Protein AF-A0A821QHH0-F1 (afdb_monomer)

Nearest PDB structures (foldseek):
  4c1b-assembly1_B  TM=8.426E-01  e=6.607E-03  Danio rerio
  4c1b-assembly2_C-2  TM=8.572E-01  e=1.713E-02  Danio rerio
  1vjg-assembly1_A  TM=8.207E-01  e=1.945E-02  Nostoc sp. PCC 7120 = FACHB-418
  6hcd-assembly2_D  TM=5.148E-01  e=4.306E+00  Archaeoglobus fulgidus

Sequence (155 aa):
NGDIYLKNLDLCLSKLKQFNKRIIWIQLPPSESKSAEHINNLLLKLNQSIIDKINQYSINLLNLSDCFKSNTNIRHNDGIHFTPYGHRLITAQVADHMAHLQQPQPPSNINSTTSPSSNNKLVVTERTNFGPSTQGYKKFHQFKDRNRYKPFYRL

pLDDT: mean 73.03, std 23.39, range [29.97, 96.12]

Radius of gyration: 20.49 Å; Cα contacts (8 Å, |Δi|>4): 90; chains: 1; bounding box: 43×41×63 Å

Secondary structure (DSSP, 8-state):
--HHHHHHHHHHHHHHHHS-S--EEEEPPPP--GGGHHHHHHHHHHHHHHHHHHHHTT-EEEEHHHHTTT--S-B-TTSSSBPHHHHHHHHHHHHHHHHHHTSPPPP--------------------------HHHHHHHHHGGGS---------

Structure (mmCIF, N/CA/C/O backbone):
data_AF-A0A821QHH0-F1
#
_entry.id   AF-A0A821QHH0-F1
#
loop_
_atom_site.group_PDB
_atom_site.id
_atom_site.type_symbol
_atom_site.label_atom_id
_atom_site.label_alt_id
_atom_site.label_comp_id
_atom_site.label_asym_id
_atom_site.label_entity_id
_atom_site.label_seq_id
_atom_site.pdbx_PDB_ins_code
_atom_site.Cartn_x
_atom_site.Cartn_y
_atom_site.Cartn_z
_atom_site.occupancy
_atom_site.B_iso_or_equiv
_atom_site.auth_seq_id
_atom_site.auth_comp_id
_atom_site.auth_asym_id
_atom_site.auth_atom_id
_atom_site.pdbx_PDB_model_num
ATOM 1 N N . ASN A 1 1 ? 17.641 10.076 3.164 1.00 60.00 1 ASN A N 1
ATOM 2 C CA . ASN A 1 1 ? 16.584 10.911 3.784 1.00 60.00 1 ASN A CA 1
ATOM 3 C C . ASN A 1 1 ? 15.232 10.200 3.840 1.00 60.00 1 ASN A C 1
ATOM 5 O O . ASN A 1 1 ? 14.257 10.699 3.294 1.00 60.00 1 ASN A O 1
ATOM 9 N N . GLY A 1 2 ? 15.156 9.048 4.518 1.00 77.25 2 GLY A N 1
ATOM 10 C CA . GLY A 1 2 ? 13.879 8.373 4.803 1.00 77.25 2 GLY A CA 1
ATOM 11 C C . GLY A 1 2 ? 13.121 8.971 5.998 1.00 77.25 2 GLY A C 1
ATOM 12 O O . GLY A 1 2 ? 11.921 8.761 6.136 1.00 77.25 2 GLY A O 1
ATOM 13 N N . ASP A 1 3 ? 13.794 9.777 6.822 1.00 84.12 3 ASP A N 1
ATOM 14 C CA . ASP A 1 3 ? 13.234 10.317 8.068 1.00 84.12 3 ASP A CA 1
ATOM 15 C C . ASP A 1 3 ? 12.058 11.266 7.840 1.00 84.12 3 ASP A C 1
ATOM 17 O O . ASP A 1 3 ? 11.108 11.268 8.617 1.00 84.12 3 ASP A O 1
ATOM 21 N N . ILE A 1 4 ? 12.085 12.051 6.756 1.00 89.06 4 ILE A N 1
ATOM 22 C CA . ILE A 1 4 ? 10.966 12.937 6.394 1.00 89.06 4 ILE A CA 1
ATOM 23 C C . ILE A 1 4 ? 9.719 12.101 6.082 1.00 89.06 4 ILE A C 1
ATOM 25 O O . ILE A 1 4 ? 8.625 12.434 6.532 1.00 89.06 4 ILE A O 1
ATOM 29 N N . TYR A 1 5 ? 9.884 10.984 5.368 1.00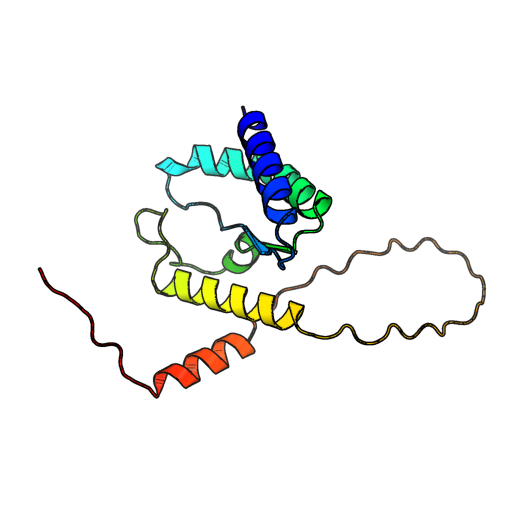 88.19 5 TYR A N 1
ATOM 30 C CA . TYR A 1 5 ? 8.782 10.074 5.064 1.00 88.19 5 TYR A CA 1
ATOM 31 C C . TYR A 1 5 ? 8.192 9.472 6.345 1.00 88.19 5 TYR A C 1
ATOM 33 O O . TYR A 1 5 ? 6.978 9.507 6.536 1.00 88.19 5 TYR A O 1
ATOM 41 N N . LEU A 1 6 ? 9.040 8.987 7.258 1.00 90.62 6 LEU A N 1
ATOM 42 C CA . LEU A 1 6 ? 8.587 8.405 8.525 1.00 90.62 6 LEU A CA 1
ATOM 43 C C . LEU A 1 6 ? 7.916 9.438 9.445 1.00 90.62 6 LEU A C 1
ATOM 45 O O . LEU A 1 6 ? 6.914 9.113 10.079 1.00 90.62 6 LEU A O 1
ATOM 49 N N . LYS A 1 7 ? 8.401 10.687 9.484 1.00 94.38 7 LYS A N 1
ATOM 50 C CA . LYS A 1 7 ? 7.746 11.788 10.216 1.00 94.38 7 LYS A CA 1
ATOM 51 C C . LYS A 1 7 ? 6.368 12.120 9.641 1.00 94.38 7 LYS A C 1
ATOM 53 O O . LYS A 1 7 ? 5.414 12.294 10.393 1.00 94.38 7 LYS A O 1
ATOM 58 N N . ASN A 1 8 ? 6.245 12.166 8.315 1.00 93.94 8 ASN A N 1
ATOM 59 C CA . ASN A 1 8 ? 4.960 12.408 7.657 1.00 93.94 8 ASN A CA 1
ATOM 60 C C . ASN A 1 8 ? 3.978 11.251 7.876 1.00 93.94 8 ASN A C 1
ATOM 62 O O . ASN A 1 8 ? 2.788 11.491 8.083 1.00 93.94 8 ASN A O 1
ATOM 66 N N . LEU A 1 9 ? 4.470 10.009 7.871 1.00 93.81 9 LEU A N 1
ATOM 67 C CA . LEU A 1 9 ? 3.673 8.840 8.224 1.00 93.81 9 LEU A CA 1
ATOM 68 C C . LEU A 1 9 ? 3.155 8.954 9.663 1.00 93.81 9 LEU A C 1
ATOM 70 O O . LEU A 1 9 ? 1.956 8.833 9.880 1.00 93.81 9 LEU A O 1
ATOM 74 N N . ASP A 1 10 ? 4.023 9.256 10.626 1.00 94.44 10 ASP A N 1
ATOM 75 C CA . ASP A 1 10 ? 3.652 9.420 12.037 1.00 94.44 10 ASP A CA 1
ATOM 76 C C . ASP A 1 10 ? 2.577 10.511 12.235 1.00 94.44 10 ASP A C 1
ATOM 78 O O . ASP A 1 10 ? 1.555 10.293 12.893 1.00 94.44 10 ASP A O 1
ATOM 82 N N . LEU A 1 11 ? 2.728 11.655 11.557 1.00 96.12 11 LEU A N 1
ATOM 83 C CA . LEU A 1 11 ? 1.722 12.720 11.549 1.00 96.12 11 LEU A CA 1
ATOM 84 C C . LEU A 1 11 ? 0.386 12.266 10.930 1.00 96.12 11 LEU A C 1
ATOM 86 O O . LEU A 1 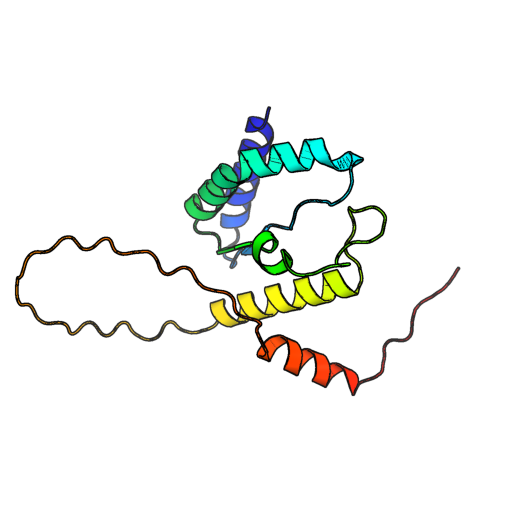11 ? -0.683 12.636 11.413 1.00 96.12 11 LEU A O 1
ATOM 90 N N . CYS A 1 12 ? 0.424 11.469 9.862 1.00 95.56 12 CYS A N 1
ATOM 91 C CA . CYS A 1 12 ? -0.779 10.915 9.242 1.00 95.56 12 CYS A CA 1
ATOM 92 C C . CYS A 1 12 ? -1.506 9.953 10.195 1.00 95.56 12 CYS A C 1
ATOM 94 O O . CYS A 1 12 ? -2.706 10.103 10.426 1.00 95.56 12 CYS A O 1
ATOM 96 N N . LEU A 1 13 ? -0.783 9.006 10.801 1.00 94.56 13 LEU A N 1
ATOM 97 C CA . LEU A 1 13 ? -1.362 7.996 11.693 1.00 94.56 13 LEU A CA 1
ATOM 98 C C . LEU A 1 13 ? -1.949 8.620 12.966 1.00 94.56 13 LEU A C 1
ATOM 100 O O . LEU A 1 13 ? -3.050 8.243 13.374 1.00 94.56 13 LEU A O 1
ATOM 104 N N . SER A 1 14 ? -1.272 9.614 13.551 1.00 94.50 14 SER A N 1
ATOM 105 C CA . SER A 1 14 ? -1.782 10.342 14.721 1.00 94.50 14 SER A CA 1
ATOM 106 C C . SER A 1 14 ? -3.089 11.083 14.424 1.00 94.50 14 SER A C 1
ATOM 108 O O . SER A 1 14 ? -4.029 10.993 15.213 1.00 94.50 14 SER A O 1
ATOM 110 N N . LYS A 1 15 ? -3.207 11.736 13.259 1.00 95.12 15 LYS A N 1
ATOM 111 C CA . LYS A 1 15 ? -4.466 12.357 12.813 1.00 95.12 15 LYS A CA 1
ATOM 112 C C . LYS A 1 15 ? -5.552 11.320 12.557 1.00 95.12 15 LYS A C 1
ATOM 114 O O . LYS A 1 15 ? -6.683 11.505 12.992 1.00 95.12 15 LYS A O 1
ATOM 119 N N . LEU A 1 16 ? -5.220 10.216 11.885 1.00 93.06 16 LEU A N 1
ATOM 120 C CA . LEU A 1 16 ? -6.188 9.160 11.592 1.00 93.06 16 LEU A CA 1
ATOM 121 C C . LEU A 1 16 ? -6.785 8.564 12.873 1.00 93.06 16 LEU A C 1
ATOM 123 O O . LEU A 1 16 ? -7.982 8.299 12.918 1.00 93.06 16 LEU A O 1
ATOM 127 N N . LYS A 1 17 ? -5.992 8.422 13.938 1.00 88.38 17 LYS A N 1
ATOM 128 C CA . LYS A 1 17 ? -6.468 7.906 15.229 1.00 88.38 17 LYS A CA 1
ATOM 129 C C . LYS A 1 17 ? -7.476 8.780 15.955 1.00 88.38 17 LYS A C 1
ATOM 131 O O . LYS A 1 17 ? -8.227 8.258 16.773 1.00 88.38 17 LYS A O 1
ATOM 136 N N . GLN A 1 18 ? -7.510 10.075 15.662 1.00 91.69 18 GLN A N 1
ATOM 137 C CA . GLN A 1 18 ? -8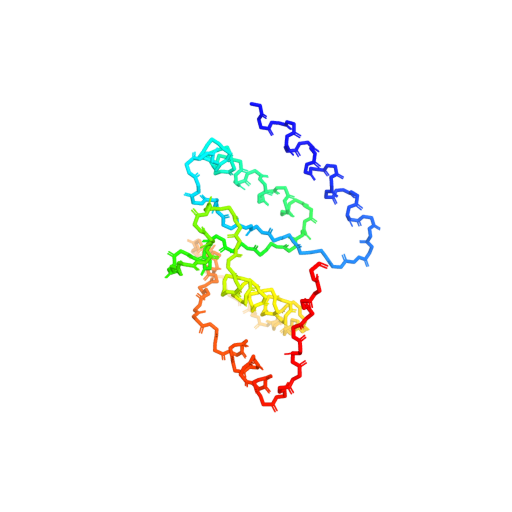.522 10.971 16.222 1.00 91.69 18 GLN A CA 1
ATOM 138 C C . GLN A 1 18 ? -9.914 10.649 15.671 1.00 91.69 18 GLN A C 1
ATOM 140 O O 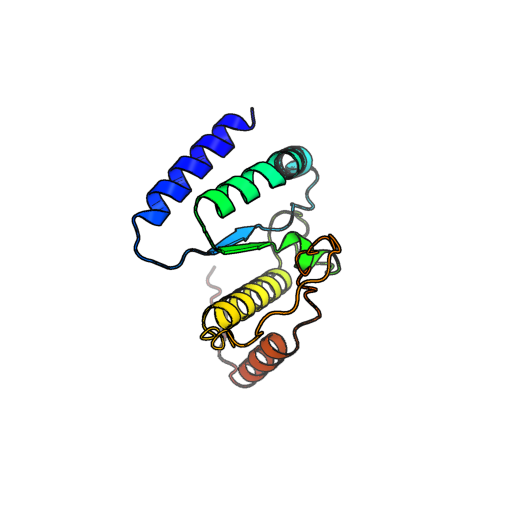. GLN A 1 18 ? -10.924 10.913 16.322 1.00 91.69 18 GLN A O 1
ATOM 145 N N . PHE A 1 19 ? -9.984 10.033 14.489 1.00 87.88 19 PHE A N 1
ATOM 146 C CA . PHE A 1 19 ? -11.231 9.499 13.977 1.00 87.88 19 PHE A CA 1
ATOM 147 C C . PHE A 1 19 ? -11.518 8.183 14.700 1.00 87.88 19 PHE A C 1
ATOM 149 O O . PHE A 1 19 ? -10.754 7.226 14.587 1.00 87.88 19 PHE A O 1
ATOM 156 N N . ASN A 1 20 ? -12.649 8.108 15.406 1.00 86.12 20 ASN A N 1
ATOM 157 C CA . ASN A 1 20 ? -13.152 6.875 16.020 1.00 86.12 20 ASN A CA 1
ATOM 158 C C . ASN A 1 20 ? -13.677 5.899 14.947 1.00 86.12 20 ASN A C 1
ATOM 160 O O . ASN A 1 20 ? -14.856 5.551 14.891 1.00 86.12 20 ASN A O 1
ATOM 164 N N . LYS A 1 21 ? -12.803 5.534 14.011 1.00 88.00 21 LYS A N 1
ATOM 165 C CA . LYS A 1 21 ? -13.066 4.639 12.894 1.00 88.00 21 LYS A CA 1
ATOM 166 C C . LYS A 1 21 ? -12.014 3.548 12.874 1.00 88.00 21 LYS A C 1
ATOM 168 O O . LYS A 1 21 ? -10.869 3.729 13.282 1.00 88.00 21 LYS A O 1
ATOM 173 N N . ARG A 1 22 ? -12.403 2.399 12.331 1.00 88.31 22 ARG A N 1
ATOM 174 C CA . ARG A 1 22 ? -11.457 1.334 12.026 1.00 88.31 22 ARG A CA 1
ATOM 175 C C . ARG A 1 22 ? -10.597 1.763 10.840 1.00 88.31 22 ARG A C 1
ATOM 177 O O . ARG A 1 22 ? -11.125 2.090 9.781 1.00 88.31 22 ARG A O 1
ATOM 184 N N . ILE A 1 23 ? -9.284 1.746 11.033 1.00 91.94 23 ILE A N 1
ATOM 185 C CA . ILE A 1 23 ? -8.299 2.095 10.008 1.00 91.94 23 ILE A CA 1
ATOM 186 C C . ILE A 1 23 ? -7.623 0.807 9.545 1.00 91.94 23 ILE A C 1
ATOM 188 O O . ILE A 1 23 ? -7.260 -0.044 10.366 1.00 91.94 23 ILE A O 1
ATOM 192 N N . ILE A 1 24 ? -7.471 0.683 8.229 1.00 92.50 24 ILE A N 1
ATOM 193 C CA . ILE A 1 24 ? -6.706 -0.374 7.573 1.00 92.50 24 ILE A CA 1
ATOM 194 C C . ILE A 1 24 ? -5.658 0.325 6.713 1.00 92.50 24 ILE A C 1
ATOM 196 O O . ILE A 1 24 ? -5.999 1.104 5.823 1.00 92.50 24 ILE A O 1
ATOM 200 N N . TRP A 1 25 ? -4.390 0.063 6.995 1.00 94.19 25 TRP A N 1
ATOM 201 C CA . TRP A 1 25 ? -3.283 0.472 6.152 1.00 94.19 25 TRP A CA 1
ATOM 202 C C . TRP A 1 25 ? -3.035 -0.598 5.098 1.00 94.19 25 TRP A C 1
ATOM 204 O O . TRP A 1 25 ? -2.754 -1.750 5.426 1.00 94.19 25 TRP A O 1
ATOM 214 N N . ILE A 1 26 ? -3.143 -0.218 3.828 1.00 93.38 26 ILE A N 1
ATOM 215 C CA . ILE A 1 26 ? -2.917 -1.123 2.704 1.00 93.38 26 ILE A CA 1
ATOM 216 C C . ILE A 1 26 ? -1.530 -0.838 2.149 1.00 93.38 26 ILE A C 1
ATOM 218 O O . ILE A 1 26 ? -1.285 0.216 1.562 1.00 93.38 26 ILE A O 1
ATOM 222 N N . GLN A 1 27 ? -0.624 -1.791 2.314 1.00 91.50 27 GLN A N 1
ATOM 223 C CA . GLN A 1 27 ? 0.687 -1.731 1.699 1.00 91.50 27 GLN A CA 1
ATOM 224 C C . GLN A 1 27 ? 0.627 -2.353 0.303 1.00 91.50 27 GLN A C 1
ATOM 226 O O . GLN A 1 27 ? 0.347 -3.542 0.152 1.00 91.50 27 GLN A O 1
ATOM 231 N N . LEU A 1 28 ? 0.897 -1.538 -0.715 1.00 89.12 28 LEU A N 1
ATOM 232 C CA . LEU A 1 28 ? 0.925 -1.965 -2.113 1.00 89.12 28 LEU A CA 1
ATOM 233 C C . LEU A 1 28 ? 2.241 -2.691 -2.450 1.00 89.12 28 LEU A C 1
ATOM 235 O O . LEU A 1 28 ? 3.276 -2.350 -1.874 1.00 89.12 28 LEU A O 1
ATOM 239 N N . PRO A 1 29 ? 2.230 -3.638 -3.411 1.00 86.75 29 PRO A N 1
ATOM 240 C CA . PRO A 1 29 ? 3.462 -4.194 -3.972 1.00 86.75 29 PRO A CA 1
ATOM 241 C C . PRO A 1 29 ? 4.340 -3.094 -4.600 1.00 86.75 29 PRO A C 1
ATOM 243 O O . PRO A 1 29 ? 3.811 -2.057 -5.022 1.00 86.75 29 PRO A O 1
ATOM 246 N N . PRO A 1 30 ? 5.660 -3.318 -4.737 1.00 86.12 30 PRO A N 1
ATOM 247 C CA . PRO A 1 30 ? 6.555 -2.386 -5.422 1.00 86.12 30 PRO A CA 1
ATOM 248 C C . PRO A 1 30 ? 6.174 -2.214 -6.898 1.00 86.12 30 PRO A C 1
ATOM 250 O O . PRO A 1 30 ? 5.492 -3.057 -7.490 1.00 86.12 30 PRO A O 1
ATOM 253 N N . SER A 1 31 ? 6.589 -1.097 -7.492 1.00 87.44 31 SER A N 1
ATOM 254 C CA . SER A 1 31 ? 6.466 -0.864 -8.934 1.00 87.44 31 SER A CA 1
ATOM 255 C C . SER A 1 31 ? 7.401 -1.803 -9.705 1.00 87.44 31 SER A C 1
ATOM 257 O O . SER A 1 31 ? 8.477 -2.139 -9.226 1.00 87.44 31 SER A O 1
ATOM 259 N N . GLU A 1 32 ? 7.019 -2.203 -10.910 1.00 87.25 32 GLU A N 1
ATOM 260 C CA . GLU A 1 32 ? 7.867 -2.971 -11.835 1.00 87.25 32 GLU A CA 1
ATOM 261 C C . GLU A 1 32 ? 8.626 -2.053 -12.811 1.00 87.25 32 GLU A C 1
ATOM 263 O O . GLU A 1 32 ? 9.415 -2.514 -13.634 1.00 87.25 32 GLU A O 1
ATOM 268 N N . SER A 1 33 ? 8.406 -0.736 -12.726 1.00 87.94 33 SER A N 1
ATOM 269 C CA . SER A 1 33 ? 9.072 0.237 -13.584 1.00 87.94 33 SER A CA 1
ATOM 270 C C . SER A 1 33 ? 10.524 0.448 -13.175 1.00 87.94 33 SER A C 1
ATOM 272 O O . SER A 1 33 ? 10.816 0.744 -12.014 1.00 87.94 33 SER A O 1
ATOM 274 N N . LYS A 1 34 ? 11.429 0.446 -14.161 1.00 87.00 34 LYS A N 1
ATOM 275 C CA . LYS A 1 34 ? 12.830 0.850 -13.964 1.00 87.00 34 LYS A CA 1
ATOM 276 C C . LYS A 1 34 ? 12.950 2.288 -13.452 1.00 87.00 34 LYS A C 1
ATOM 278 O O . LYS A 1 34 ? 13.803 2.571 -12.620 1.00 87.00 34 LYS A O 1
ATOM 283 N N . SER A 1 35 ? 12.068 3.195 -13.885 1.00 89.88 35 SER A N 1
ATOM 284 C CA . SER A 1 35 ? 12.092 4.588 -13.410 1.00 89.88 35 SER A CA 1
ATOM 285 C C . SER A 1 35 ? 11.716 4.724 -11.930 1.00 89.88 35 SER A C 1
ATOM 287 O O . SER A 1 35 ? 12.067 5.717 -11.296 1.00 89.88 35 SER A O 1
ATOM 289 N N . ALA A 1 36 ? 11.045 3.719 -11.360 1.00 87.38 36 ALA A N 1
ATOM 290 C CA . ALA A 1 36 ? 10.644 3.682 -9.958 1.00 87.38 36 ALA A CA 1
ATOM 291 C C . ALA A 1 36 ? 11.611 2.883 -9.066 1.00 87.38 36 ALA A C 1
ATOM 293 O O . ALA A 1 36 ? 11.385 2.790 -7.860 1.00 87.38 36 ALA A O 1
ATOM 294 N N . GLU A 1 37 ? 12.699 2.330 -9.614 1.00 88.62 37 GLU A N 1
ATOM 295 C CA . GLU A 1 37 ? 13.623 1.452 -8.884 1.00 88.62 37 GLU A CA 1
ATOM 296 C C . GLU A 1 37 ? 14.191 2.118 -7.623 1.00 88.62 37 GLU A C 1
ATOM 298 O O . GLU A 1 37 ? 14.219 1.515 -6.549 1.00 88.62 37 GLU A O 1
ATOM 303 N N . HIS A 1 38 ? 14.571 3.396 -7.716 1.00 88.00 38 HIS A N 1
ATOM 304 C CA . HIS A 1 38 ? 15.076 4.141 -6.564 1.00 88.00 38 HIS A CA 1
ATOM 305 C C . HIS A 1 38 ? 14.039 4.237 -5.432 1.00 88.00 38 HIS A C 1
ATOM 307 O O . HIS A 1 38 ? 14.369 4.020 -4.264 1.00 88.00 38 HIS A O 1
ATOM 313 N N . ILE A 1 39 ? 12.778 4.516 -5.777 1.00 85.69 39 ILE A N 1
ATOM 314 C CA . ILE A 1 39 ? 11.674 4.614 -4.815 1.00 85.69 39 ILE A CA 1
ATOM 315 C C . ILE A 1 39 ? 11.368 3.239 -4.221 1.00 85.69 39 ILE A C 1
ATOM 317 O O . ILE A 1 39 ? 11.222 3.129 -3.006 1.00 85.69 39 ILE A O 1
ATOM 321 N N . ASN A 1 40 ? 11.342 2.181 -5.034 1.00 88.81 40 ASN A N 1
ATOM 322 C CA . ASN A 1 40 ? 11.165 0.813 -4.549 1.00 88.81 40 ASN A CA 1
ATOM 323 C C . ASN A 1 40 ? 12.253 0.430 -3.542 1.00 88.81 40 ASN A C 1
ATOM 325 O O . ASN A 1 40 ? 11.943 -0.076 -2.468 1.00 88.81 40 ASN A O 1
ATOM 329 N N . ASN A 1 41 ? 13.518 0.724 -3.848 1.00 88.81 41 ASN A N 1
ATOM 330 C CA . ASN A 1 41 ? 14.643 0.450 -2.956 1.00 88.81 41 ASN A CA 1
ATOM 331 C C . ASN A 1 41 ? 14.548 1.244 -1.648 1.00 88.81 41 ASN A C 1
ATOM 333 O O . ASN A 1 41 ? 14.857 0.715 -0.579 1.00 88.81 41 ASN A O 1
ATOM 337 N N . LEU A 1 42 ? 14.100 2.500 -1.709 1.00 87.50 42 LEU A N 1
ATOM 338 C CA . LEU A 1 42 ? 13.833 3.293 -0.512 1.00 87.50 42 LEU A CA 1
ATOM 339 C C . LEU A 1 42 ? 12.703 2.677 0.325 1.00 87.50 42 LEU A C 1
ATOM 341 O O . LEU A 1 42 ? 12.869 2.501 1.529 1.00 87.50 42 LEU A O 1
ATOM 345 N N . LEU A 1 43 ? 11.582 2.309 -0.298 1.00 84.75 43 LEU A N 1
ATOM 346 C CA . LEU A 1 43 ? 10.442 1.700 0.389 1.00 84.75 43 LEU A CA 1
ATOM 347 C C . LEU A 1 43 ? 10.790 0.335 0.989 1.00 84.75 43 LEU A C 1
ATOM 349 O O . LEU A 1 43 ? 10.382 0.055 2.110 1.00 84.75 43 LEU A O 1
ATOM 353 N N . LEU A 1 44 ? 11.593 -0.481 0.301 1.00 86.44 44 LEU A N 1
ATOM 354 C CA . LEU A 1 44 ? 12.099 -1.750 0.827 1.00 86.44 44 LEU A CA 1
ATOM 355 C C . LEU A 1 44 ? 12.936 -1.537 2.093 1.00 86.44 44 LEU A C 1
ATOM 357 O O . LEU A 1 44 ? 12.728 -2.236 3.082 1.00 86.44 44 LEU A O 1
ATOM 361 N N . LYS A 1 45 ? 13.829 -0.537 2.096 1.00 87.69 45 LYS A N 1
ATOM 362 C CA . LYS A 1 45 ? 14.638 -0.184 3.276 1.00 87.69 45 LYS A CA 1
ATOM 363 C C . LYS A 1 45 ? 13.789 0.324 4.439 1.00 87.69 45 LYS A C 1
ATOM 365 O O . LYS A 1 45 ? 14.105 0.046 5.589 1.00 87.69 45 LYS A O 1
ATOM 370 N N . LEU A 1 46 ? 12.724 1.067 4.144 1.00 88.81 46 LEU A N 1
ATOM 371 C CA . LEU A 1 46 ? 11.835 1.643 5.156 1.00 88.81 46 LEU A CA 1
ATOM 372 C C . LEU A 1 46 ? 10.710 0.700 5.587 1.00 88.81 46 LEU A C 1
ATOM 374 O O . LEU A 1 46 ? 9.982 1.032 6.518 1.00 88.81 46 LEU A O 1
ATOM 378 N N . ASN A 1 47 ? 10.557 -0.455 4.937 1.00 89.12 47 ASN A N 1
ATOM 379 C CA . ASN A 1 47 ? 9.391 -1.312 5.104 1.00 89.12 47 ASN A CA 1
ATOM 380 C C . ASN A 1 47 ? 9.155 -1.699 6.569 1.00 89.12 47 ASN A C 1
ATOM 382 O O . ASN A 1 47 ? 8.063 -1.502 7.095 1.00 89.12 47 ASN A O 1
ATOM 386 N N . GLN A 1 48 ? 10.203 -2.169 7.249 1.00 90.12 48 GLN A N 1
ATOM 387 C CA . GLN A 1 48 ? 10.090 -2.554 8.653 1.00 90.12 48 GLN A CA 1
ATOM 388 C C . GLN A 1 48 ? 9.706 -1.357 9.531 1.00 90.12 48 GLN A C 1
ATOM 390 O O . GLN A 1 48 ? 8.765 -1.456 10.305 1.00 90.12 48 GLN A O 1
ATOM 395 N N . SER A 1 49 ? 10.331 -0.192 9.335 1.00 92.62 49 SER A N 1
ATOM 396 C CA . SER A 1 49 ? 9.994 1.019 10.095 1.00 92.62 49 SER A CA 1
ATOM 397 C C . SER A 1 49 ? 8.556 1.497 9.859 1.00 92.62 49 SER A C 1
ATOM 399 O O . SER A 1 49 ? 7.927 2.031 10.771 1.00 92.62 49 SER A O 1
ATOM 401 N N . ILE A 1 50 ? 8.015 1.309 8.651 1.00 91.62 50 ILE A N 1
ATOM 402 C CA . ILE A 1 50 ? 6.606 1.593 8.345 1.00 91.62 50 ILE A CA 1
ATOM 403 C C . ILE A 1 50 ? 5.705 0.630 9.119 1.00 91.62 50 ILE A C 1
ATOM 405 O O . ILE A 1 50 ? 4.772 1.078 9.780 1.00 91.62 50 ILE A O 1
ATOM 409 N N . ILE A 1 51 ? 5.993 -0.673 9.066 1.00 92.38 51 ILE A N 1
ATOM 410 C CA . ILE A 1 51 ? 5.233 -1.707 9.781 1.00 92.38 51 ILE A CA 1
ATOM 411 C C . ILE A 1 51 ? 5.261 -1.446 11.291 1.00 92.38 51 ILE A C 1
ATOM 413 O O . ILE A 1 51 ? 4.212 -1.459 11.933 1.00 92.38 51 ILE A O 1
ATOM 417 N N . ASP A 1 52 ? 6.429 -1.129 11.846 1.00 93.06 52 ASP A N 1
ATOM 418 C CA . ASP A 1 52 ? 6.600 -0.816 13.264 1.00 93.06 52 ASP A CA 1
ATOM 419 C C . ASP A 1 52 ? 5.749 0.391 13.668 1.00 93.06 52 ASP A C 1
ATOM 421 O O . ASP A 1 52 ? 5.076 0.357 14.697 1.00 93.06 52 ASP A O 1
ATOM 425 N N . LYS A 1 53 ? 5.694 1.433 12.826 1.00 93.88 53 LYS A N 1
ATOM 426 C CA . LYS A 1 53 ? 4.808 2.582 13.041 1.00 93.88 53 LYS A CA 1
ATOM 427 C C . LYS A 1 53 ? 3.338 2.179 12.998 1.00 93.88 53 LYS A C 1
ATOM 429 O O . LYS A 1 53 ? 2.600 2.502 13.921 1.00 93.88 53 LYS A O 1
ATOM 434 N N . ILE A 1 54 ? 2.896 1.435 11.988 1.00 93.88 54 ILE A N 1
ATOM 435 C CA . ILE A 1 54 ? 1.507 0.951 11.904 1.00 93.88 54 ILE A CA 1
ATOM 436 C C . ILE A 1 54 ? 1.111 0.160 13.163 1.00 93.88 54 ILE A C 1
ATOM 438 O O . ILE A 1 54 ? 0.043 0.404 13.735 1.00 93.88 54 ILE A O 1
ATOM 442 N N . ASN A 1 55 ? 2.002 -0.710 13.643 1.00 91.88 55 ASN A N 1
ATOM 443 C CA . ASN A 1 55 ? 1.805 -1.504 14.853 1.00 91.88 55 ASN A CA 1
ATOM 444 C C . ASN A 1 55 ? 1.817 -0.653 16.131 1.00 91.88 55 ASN A C 1
ATOM 446 O O . ASN A 1 55 ? 0.972 -0.867 16.998 1.00 91.88 55 ASN A O 1
ATOM 450 N N . GLN A 1 56 ? 2.702 0.347 16.236 1.00 94.31 56 GLN A N 1
ATOM 451 C CA . GLN A 1 56 ? 2.738 1.301 17.355 1.00 94.31 56 GLN A CA 1
ATOM 452 C C . GLN A 1 56 ? 1.382 1.995 17.526 1.00 94.31 56 GLN A C 1
ATOM 454 O O . GLN A 1 56 ? 0.895 2.164 18.642 1.00 94.31 56 GLN A O 1
ATOM 459 N N . TYR A 1 57 ? 0.740 2.356 16.414 1.00 93.38 57 TYR A N 1
ATOM 460 C CA . TYR A 1 57 ? -0.598 2.931 16.432 1.00 93.38 57 TYR A CA 1
ATOM 461 C C . TYR A 1 57 ? -1.697 1.861 16.500 1.00 93.38 57 TYR A C 1
ATOM 463 O O . TYR A 1 57 ? -2.860 2.221 16.480 1.00 93.38 57 TYR A O 1
ATOM 471 N N . SER A 1 58 ? -1.428 0.557 16.602 1.00 91.75 58 SER A N 1
ATOM 472 C CA . SER A 1 58 ? -2.477 -0.485 16.598 1.00 91.75 58 SER A CA 1
ATOM 473 C C . SER A 1 58 ? -3.459 -0.311 15.424 1.00 91.75 58 SER A C 1
ATOM 475 O O . SER A 1 58 ? -4.680 -0.235 15.609 1.00 91.75 58 SER A O 1
ATOM 477 N N . ILE A 1 59 ? -2.921 -0.097 14.223 1.00 92.56 59 ILE A N 1
ATOM 478 C CA . ILE A 1 59 ? -3.680 0.002 12.972 1.00 92.56 59 ILE A CA 1
ATOM 479 C C . ILE A 1 59 ? -3.574 -1.338 12.245 1.00 92.56 59 ILE A C 1
ATOM 481 O O . ILE A 1 59 ? -2.520 -1.966 12.242 1.00 92.56 59 ILE A O 1
ATOM 485 N N . ASN A 1 60 ? -4.668 -1.787 11.627 1.00 92.50 60 ASN A N 1
ATOM 486 C CA . ASN A 1 60 ? -4.657 -3.044 10.882 1.00 92.50 60 ASN A CA 1
ATOM 487 C C . ASN A 1 60 ? -3.799 -2.890 9.627 1.00 92.50 60 ASN A C 1
ATOM 489 O O . ASN A 1 60 ? -3.961 -1.915 8.894 1.00 92.50 60 ASN A O 1
ATOM 493 N N . LEU A 1 61 ? -2.927 -3.858 9.363 1.00 92.94 61 LEU A N 1
ATOM 494 C CA . LEU A 1 61 ? -2.076 -3.888 8.180 1.00 92.94 61 LEU A CA 1
ATOM 495 C C . LEU A 1 61 ? -2.567 -4.959 7.202 1.00 92.94 61 LEU A C 1
ATOM 497 O O . LEU A 1 61 ? -2.686 -6.129 7.560 1.00 92.94 61 LEU A O 1
ATOM 501 N N . LEU A 1 62 ? -2.775 -4.562 5.948 1.00 93.00 62 LEU A N 1
ATOM 502 C CA . LEU A 1 62 ? -2.939 -5.465 4.815 1.00 93.00 62 LEU A CA 1
ATOM 503 C C . LEU A 1 62 ? -1.725 -5.326 3.891 1.00 93.00 62 LEU A C 1
ATOM 505 O O . LEU A 1 62 ? -1.615 -4.348 3.150 1.00 93.00 62 LEU A O 1
ATOM 509 N N . ASN A 1 63 ? -0.815 -6.301 3.933 1.00 91.25 63 ASN A N 1
ATOM 510 C CA . ASN A 1 63 ? 0.356 -6.328 3.059 1.00 91.25 63 ASN A CA 1
ATOM 511 C C . ASN A 1 63 ? 0.066 -7.080 1.756 1.00 91.25 63 ASN A C 1
ATOM 513 O O . ASN A 1 63 ? 0.113 -8.306 1.706 1.00 91.25 63 ASN A O 1
ATOM 517 N N . LEU A 1 64 ? -0.186 -6.336 0.680 1.00 90.38 64 LEU A N 1
ATOM 518 C CA . LEU A 1 64 ? -0.459 -6.914 -0.635 1.00 90.38 64 LEU A CA 1
ATOM 519 C C . LEU A 1 64 ? 0.807 -7.367 -1.372 1.00 90.38 64 LEU A C 1
ATOM 521 O O . LEU A 1 64 ? 0.704 -8.090 -2.363 1.00 90.38 64 LEU A O 1
ATOM 525 N N . SER A 1 65 ? 1.996 -6.978 -0.900 1.00 84.00 65 SER A N 1
ATOM 526 C CA . SER A 1 65 ? 3.262 -7.405 -1.510 1.00 84.00 65 SER A CA 1
ATOM 527 C C . SER A 1 65 ? 3.427 -8.919 -1.452 1.00 84.00 65 SER A C 1
ATOM 529 O O . SER A 1 65 ? 3.907 -9.513 -2.411 1.00 84.00 65 SER A O 1
ATOM 531 N N . ASP A 1 66 ? 3.003 -9.552 -0.355 1.00 76.00 66 ASP A N 1
ATOM 532 C CA . ASP A 1 66 ? 3.074 -11.006 -0.201 1.00 76.00 66 ASP A CA 1
ATOM 533 C C . ASP A 1 66 ? 2.001 -11.721 -1.030 1.00 76.00 66 ASP A C 1
ATOM 535 O O . ASP A 1 66 ? 2.292 -12.733 -1.666 1.00 76.00 66 ASP A O 1
ATOM 539 N N . CYS A 1 67 ? 0.794 -11.151 -1.104 1.00 76.44 67 CYS A N 1
ATOM 540 C CA . CYS A 1 67 ? -0.330 -11.708 -1.859 1.00 76.44 67 CYS A CA 1
ATOM 541 C C . CYS A 1 67 ? -0.057 -11.802 -3.367 1.00 76.44 67 CYS A C 1
ATOM 543 O O . CYS A 1 67 ? -0.639 -12.643 -4.052 1.00 76.44 67 CYS A O 1
ATOM 545 N N . PHE A 1 68 ? 0.797 -10.927 -3.902 1.00 82.94 68 PHE A N 1
ATOM 546 C CA . PHE A 1 68 ? 0.985 -10.789 -5.345 1.00 82.94 68 PHE A CA 1
ATOM 547 C C . PHE A 1 68 ? 2.302 -11.339 -5.890 1.00 82.94 68 PHE A C 1
ATOM 549 O O . PHE A 1 68 ? 2.494 -11.288 -7.099 1.00 82.94 68 PHE A O 1
ATOM 556 N N . LYS A 1 69 ? 3.155 -11.960 -5.063 1.00 76.50 69 LYS A N 1
ATOM 557 C CA . LYS A 1 69 ? 4.435 -12.541 -5.523 1.00 76.50 69 LYS A CA 1
ATOM 558 C C . LYS A 1 69 ? 4.286 -13.557 -6.660 1.00 76.50 69 LYS A C 1
ATOM 560 O O . LYS A 1 69 ? 5.181 -13.674 -7.485 1.00 76.50 69 LYS A O 1
ATOM 565 N N . SER A 1 70 ? 3.178 -14.295 -6.694 1.00 79.00 70 SER A N 1
ATOM 566 C CA . SER A 1 70 ? 2.897 -15.323 -7.705 1.00 79.00 70 SER A CA 1
ATOM 567 C C . SER A 1 70 ? 2.019 -14.844 -8.865 1.00 79.00 70 SER A C 1
ATOM 569 O O . SER A 1 70 ? 1.764 -15.617 -9.786 1.00 79.00 70 SER A O 1
ATOM 571 N N . ASN A 1 71 ? 1.532 -13.600 -8.835 1.00 80.44 71 ASN A N 1
ATOM 572 C CA . ASN A 1 71 ? 0.620 -13.088 -9.852 1.00 80.44 71 ASN A CA 1
ATOM 573 C C . ASN A 1 71 ? 1.401 -12.308 -10.912 1.00 80.44 71 ASN A C 1
ATOM 575 O O . ASN A 1 71 ? 2.031 -11.298 -10.613 1.00 80.44 71 ASN A O 1
ATOM 579 N N . THR A 1 72 ? 1.322 -12.750 -12.164 1.00 76.88 72 THR A N 1
ATOM 580 C CA . THR A 1 72 ? 1.872 -12.023 -13.314 1.00 76.88 72 THR A CA 1
ATOM 581 C C . THR A 1 72 ? 0.824 -11.068 -13.896 1.00 76.88 72 THR A C 1
ATOM 583 O O . THR A 1 72 ? -0.380 -11.260 -13.715 1.00 76.88 72 THR A O 1
ATOM 586 N N . ASN A 1 73 ? 1.265 -10.023 -14.605 1.00 84.25 73 ASN A N 1
ATOM 587 C CA . ASN A 1 73 ? 0.393 -9.090 -15.342 1.00 84.25 73 ASN A CA 1
ATOM 588 C C . ASN A 1 73 ? -0.610 -8.298 -14.475 1.00 84.25 73 ASN A C 1
ATOM 590 O O . ASN A 1 73 ? -1.684 -7.886 -14.933 1.00 84.25 73 ASN A O 1
ATOM 594 N N . ILE A 1 74 ? -0.274 -8.061 -13.204 1.00 91.19 74 ILE A N 1
ATOM 595 C CA . ILE A 1 74 ? -1.094 -7.221 -12.319 1.00 91.19 74 ILE A CA 1
ATOM 596 C C . ILE A 1 74 ? -0.918 -5.727 -12.616 1.00 91.19 74 ILE A C 1
ATOM 598 O O . ILE A 1 74 ? -1.775 -4.933 -12.226 1.00 91.19 74 ILE A O 1
ATOM 602 N N . ARG A 1 75 ? 0.156 -5.343 -13.318 1.00 91.50 75 ARG A N 1
ATOM 603 C CA . ARG A 1 75 ? 0.471 -3.966 -13.717 1.00 91.50 75 ARG A CA 1
ATOM 604 C C . ARG A 1 75 ? 0.413 -3.769 -15.228 1.00 91.50 75 ARG A C 1
ATOM 606 O O . ARG A 1 75 ? 0.566 -4.717 -15.994 1.00 91.50 75 ARG A O 1
ATOM 613 N N . HIS A 1 76 ? 0.131 -2.537 -15.641 1.00 93.31 76 HIS A N 1
ATOM 614 C CA . HIS A 1 76 ? 0.265 -2.104 -17.026 1.00 93.31 76 HIS A CA 1
ATOM 615 C C . HIS A 1 76 ? 1.740 -2.094 -17.447 1.00 93.31 76 HIS A C 1
ATOM 617 O O . HIS A 1 76 ? 2.640 -2.186 -16.616 1.00 93.31 76 HIS A O 1
ATOM 623 N N . ASN A 1 77 ? 1.988 -1.928 -18.748 1.00 90.56 77 ASN A N 1
ATOM 624 C CA . ASN A 1 77 ? 3.339 -1.910 -19.320 1.00 90.56 77 ASN A CA 1
ATOM 625 C C . ASN A 1 77 ? 4.222 -0.772 -18.775 1.00 90.56 77 ASN A C 1
ATOM 627 O O . ASN A 1 77 ? 5.438 -0.823 -18.923 1.00 90.56 77 ASN A O 1
ATOM 631 N N . ASP A 1 78 ? 3.627 0.246 -18.146 1.00 90.19 78 ASP A N 1
ATOM 632 C CA . ASP A 1 78 ? 4.370 1.292 -17.442 1.00 90.19 78 ASP A CA 1
ATOM 633 C C . ASP A 1 78 ? 4.993 0.813 -16.121 1.00 90.19 78 ASP A C 1
ATOM 635 O O . ASP A 1 78 ? 5.795 1.536 -15.539 1.00 90.19 78 ASP A O 1
ATOM 639 N N . GLY A 1 79 ? 4.626 -0.376 -15.630 1.00 87.69 79 GLY A N 1
ATOM 640 C CA . GLY A 1 79 ? 5.097 -0.950 -14.373 1.00 87.69 79 GLY A CA 1
ATOM 641 C C . GLY A 1 79 ? 4.641 -0.194 -13.120 1.00 87.69 79 GLY A C 1
ATOM 642 O O . GLY A 1 79 ? 5.070 -0.534 -12.017 1.00 87.69 79 GLY A O 1
ATOM 643 N N . ILE A 1 80 ? 3.783 0.821 -13.235 1.00 88.38 80 ILE A N 1
ATOM 644 C CA . ILE A 1 80 ? 3.338 1.685 -12.131 1.00 88.38 80 ILE A CA 1
ATOM 645 C C . ILE A 1 80 ? 1.858 1.453 -11.843 1.00 88.38 80 ILE A C 1
ATOM 647 O O . ILE A 1 80 ? 1.493 1.203 -10.694 1.00 88.38 80 ILE A O 1
ATOM 651 N N . HIS A 1 81 ? 1.000 1.488 -12.858 1.00 91.50 81 HIS A N 1
ATOM 652 C CA . HIS A 1 81 ? -0.445 1.390 -12.663 1.00 91.50 81 HIS A CA 1
ATOM 653 C C . HIS A 1 81 ? -0.908 -0.065 -12.677 1.00 91.50 81 HIS A C 1
ATOM 655 O O . HIS A 1 81 ? -0.365 -0.898 -13.399 1.00 91.50 81 HIS A O 1
ATOM 661 N N . PHE A 1 82 ? -1.924 -0.389 -11.877 1.00 93.50 82 PHE A N 1
ATOM 662 C CA . PHE A 1 82 ? -2.520 -1.724 -11.887 1.00 93.50 82 PHE A CA 1
ATOM 663 C C . PHE A 1 82 ? -3.434 -1.902 -13.100 1.00 93.50 82 PHE A C 1
ATOM 665 O O . PHE A 1 82 ? -4.165 -0.990 -13.475 1.00 93.50 82 PHE A O 1
ATOM 672 N N . THR A 1 83 ? -3.435 -3.099 -13.685 1.00 95.25 83 THR A N 1
ATOM 673 C CA . THR A 1 83 ? -4.420 -3.471 -14.709 1.00 95.25 83 THR A CA 1
ATOM 674 C C . THR A 1 83 ? -5.809 -3.627 -14.088 1.00 95.25 83 THR A C 1
ATOM 676 O O . THR A 1 83 ? -5.933 -3.810 -12.871 1.00 95.25 83 THR A O 1
ATOM 679 N N . PRO A 1 84 ? -6.887 -3.692 -14.893 1.00 96.12 84 PRO A N 1
ATOM 680 C CA . PRO A 1 84 ? -8.199 -4.098 -14.389 1.00 96.12 84 PRO A CA 1
ATOM 681 C C . PRO A 1 84 ? -8.178 -5.449 -13.655 1.00 96.12 84 PRO A C 1
ATOM 683 O O . PRO A 1 84 ? -8.966 -5.667 -12.736 1.00 96.12 84 PRO A O 1
ATOM 686 N N . TYR A 1 85 ? -7.285 -6.367 -14.042 1.00 93.31 85 TYR A N 1
ATOM 687 C CA . TYR A 1 85 ? -7.078 -7.625 -13.326 1.00 93.31 85 TYR A CA 1
ATOM 688 C C . TYR A 1 85 ? -6.396 -7.406 -11.970 1.00 93.31 85 TYR A C 1
ATOM 690 O O . TYR A 1 85 ? -6.914 -7.889 -10.964 1.00 93.31 85 TYR A O 1
ATOM 698 N N . GLY A 1 86 ? -5.321 -6.613 -11.918 1.00 93.50 86 GLY A N 1
ATOM 699 C CA . GLY A 1 86 ? -4.670 -6.225 -10.664 1.00 93.50 86 GLY A CA 1
ATOM 700 C C . GLY A 1 86 ? -5.633 -5.544 -9.689 1.00 93.50 86 GLY A C 1
ATOM 701 O O . GLY A 1 86 ? -5.705 -5.926 -8.523 1.00 93.50 86 GLY A O 1
ATOM 702 N N . HIS A 1 87 ? -6.468 -4.619 -10.174 1.00 95.06 87 HIS A N 1
ATOM 703 C CA . HIS A 1 87 ? -7.512 -3.988 -9.364 1.00 95.06 87 HIS A CA 1
ATOM 704 C C . HIS A 1 87 ? -8.505 -5.002 -8.784 1.00 95.06 87 HIS A C 1
ATOM 706 O O . HIS A 1 87 ? -8.813 -4.925 -7.598 1.00 95.06 87 HIS A O 1
ATOM 712 N N . ARG A 1 88 ? -8.961 -5.992 -9.568 1.00 94.19 88 ARG A N 1
ATOM 713 C CA . ARG A 1 88 ? -9.847 -7.056 -9.055 1.00 94.19 88 ARG A CA 1
ATOM 714 C C . ARG A 1 88 ? -9.194 -7.866 -7.938 1.00 94.19 88 ARG A C 1
ATOM 716 O O . ARG A 1 88 ? -9.863 -8.175 -6.954 1.00 94.19 88 ARG A O 1
ATOM 723 N N . LEU A 1 89 ? -7.907 -8.190 -8.072 1.00 92.31 89 LEU A N 1
ATOM 724 C CA . LEU A 1 89 ? -7.164 -8.903 -7.034 1.00 92.31 89 LEU A CA 1
ATOM 725 C C . LEU A 1 89 ? -7.047 -8.072 -5.749 1.00 92.31 89 LEU A C 1
ATOM 727 O O . LEU A 1 89 ? -7.316 -8.588 -4.668 1.00 92.31 89 LEU A O 1
ATOM 731 N N . ILE A 1 90 ? -6.719 -6.781 -5.864 1.00 93.50 90 ILE A N 1
ATOM 732 C CA . ILE A 1 90 ? -6.673 -5.852 -4.722 1.00 93.50 90 ILE A CA 1
ATOM 733 C C . ILE A 1 90 ? -8.035 -5.792 -4.029 1.00 93.50 90 ILE A C 1
ATOM 735 O O . ILE A 1 90 ? -8.113 -5.957 -2.814 1.00 93.50 90 ILE A O 1
ATOM 739 N N . THR A 1 91 ? -9.117 -5.607 -4.790 1.00 94.62 91 THR A N 1
ATOM 740 C CA . THR A 1 91 ? -10.476 -5.554 -4.239 1.00 94.62 91 THR A CA 1
ATOM 741 C C . THR A 1 91 ? -10.837 -6.837 -3.496 1.00 94.62 91 THR A C 1
ATOM 743 O O . THR A 1 91 ? -11.389 -6.754 -2.402 1.00 94.62 91 THR A O 1
ATOM 746 N N . ALA A 1 92 ? -10.501 -8.009 -4.045 1.00 92.25 92 ALA A N 1
ATOM 747 C CA . ALA A 1 92 ? -10.751 -9.286 -3.383 1.00 92.25 92 ALA A CA 1
ATOM 748 C C . ALA A 1 92 ? -9.993 -9.396 -2.049 1.00 92.25 92 ALA A C 1
ATOM 750 O O . ALA A 1 92 ? -10.601 -9.730 -1.037 1.00 92.25 92 ALA A O 1
ATOM 751 N N . GLN A 1 93 ? -8.706 -9.032 -2.018 1.00 92.94 93 GLN A N 1
ATOM 752 C CA . GLN A 1 93 ? -7.901 -9.065 -0.790 1.00 92.94 93 GLN A CA 1
ATOM 753 C C . GLN A 1 93 ? -8.420 -8.095 0.277 1.00 92.94 93 GLN A C 1
ATOM 755 O O . GLN A 1 93 ? -8.489 -8.444 1.453 1.00 92.94 93 GLN A O 1
ATOM 760 N N . VAL A 1 94 ? -8.832 -6.888 -0.120 1.00 93.12 94 VAL A N 1
ATOM 761 C CA . VAL A 1 94 ? -9.426 -5.913 0.806 1.00 93.12 94 VAL A CA 1
ATOM 762 C C . VAL A 1 94 ? -10.756 -6.426 1.356 1.00 93.12 94 VAL A C 1
ATOM 764 O O . VAL A 1 94 ? -10.972 -6.365 2.565 1.00 93.12 94 VAL A O 1
ATOM 767 N N . ALA A 1 95 ? -11.633 -6.954 0.498 1.00 92.75 95 ALA A N 1
ATOM 768 C CA . ALA A 1 95 ? -12.922 -7.496 0.917 1.00 92.75 95 ALA A CA 1
ATOM 769 C C . ALA A 1 95 ? -12.754 -8.676 1.886 1.00 92.75 95 ALA A C 1
ATOM 771 O O . ALA A 1 95 ? -13.410 -8.707 2.929 1.00 92.75 95 ALA A O 1
ATOM 772 N N . ASP A 1 96 ? -11.838 -9.597 1.580 1.00 91.62 96 ASP A N 1
ATOM 773 C CA . ASP A 1 96 ? -11.520 -10.730 2.444 1.00 91.62 96 ASP A CA 1
ATOM 774 C C . ASP A 1 96 ? -10.966 -10.236 3.786 1.00 91.62 96 ASP A C 1
ATOM 776 O O . ASP A 1 96 ? -11.468 -10.629 4.839 1.00 91.62 96 ASP A O 1
ATOM 780 N N . HIS A 1 97 ? -10.001 -9.313 3.789 1.00 91.56 97 HIS A N 1
ATOM 781 C CA . HIS A 1 97 ? -9.445 -8.753 5.024 1.00 91.56 97 HIS A CA 1
ATOM 782 C C . HIS A 1 97 ? -10.519 -8.064 5.883 1.00 91.56 97 HIS A C 1
ATOM 784 O O . HIS A 1 97 ? -10.593 -8.283 7.092 1.00 91.56 97 HIS A O 1
ATOM 790 N N . MET A 1 98 ? -11.410 -7.281 5.267 1.00 91.19 98 MET A N 1
ATOM 791 C CA . MET A 1 98 ? -12.522 -6.639 5.972 1.00 91.19 98 MET A CA 1
ATOM 792 C C . MET A 1 98 ? -13.498 -7.650 6.583 1.00 91.19 98 MET A C 1
ATOM 794 O O . MET A 1 98 ? -13.965 -7.424 7.699 1.00 91.19 98 MET A O 1
ATOM 798 N N . ALA A 1 99 ? -13.786 -8.758 5.893 1.00 90.38 99 ALA A N 1
ATOM 799 C CA . ALA A 1 99 ? -14.660 -9.809 6.410 1.00 90.38 99 ALA A CA 1
ATOM 800 C C . ALA A 1 99 ? -14.072 -10.490 7.659 1.00 90.38 99 ALA A C 1
ATOM 802 O O . ALA A 1 99 ? -14.801 -10.736 8.618 1.00 90.38 99 ALA A O 1
ATOM 803 N N . HIS A 1 100 ? -12.755 -10.725 7.697 1.00 87.62 100 HIS A N 1
ATOM 804 C CA . HIS A 1 100 ? -12.085 -11.295 8.874 1.00 87.62 100 HIS A CA 1
ATOM 805 C C . HIS A 1 100 ? -12.142 -10.357 10.084 1.00 87.62 100 HIS A C 1
ATOM 807 O O . HIS A 1 100 ? -12.360 -10.803 11.206 1.00 87.62 100 HIS A O 1
ATOM 813 N N . LEU A 1 101 ? -12.033 -9.045 9.864 1.00 84.75 101 LEU A N 1
ATOM 814 C CA . LEU A 1 101 ? -12.136 -8.051 10.937 1.00 84.75 101 LEU A CA 1
ATOM 815 C C . LEU A 1 101 ? -13.552 -7.935 11.533 1.00 84.75 101 LEU A C 1
ATOM 817 O O . LEU A 1 101 ? -13.723 -7.314 12.584 1.00 84.75 101 LEU A O 1
ATOM 821 N N . GLN A 1 102 ? -14.583 -8.442 10.852 1.00 77.38 102 GLN A N 1
ATOM 822 C CA . GLN A 1 102 ? -15.969 -8.424 11.333 1.00 77.38 102 GLN A CA 1
ATOM 823 C C . GLN A 1 102 ? -16.334 -9.651 12.170 1.00 77.38 102 GLN A C 1
ATOM 825 O O . GLN A 1 102 ? -17.387 -9.636 12.807 1.00 77.38 102 GLN A O 1
ATOM 830 N N . GLN A 1 103 ? -15.503 -10.698 12.190 1.00 57.59 103 GLN A N 1
ATOM 831 C CA . GLN A 1 103 ? -15.806 -11.869 13.000 1.00 57.59 103 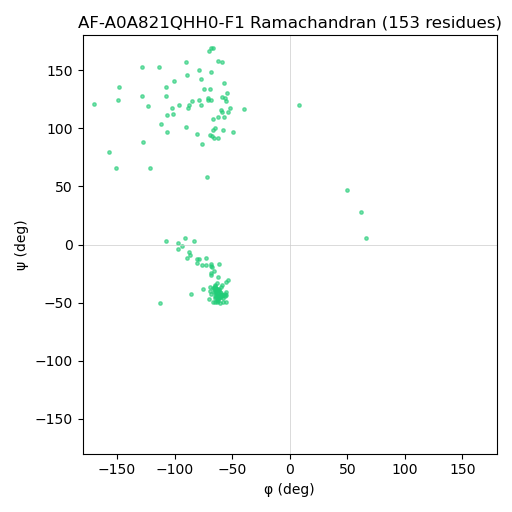GLN A CA 1
ATOM 832 C C . GLN A 1 103 ? -15.697 -11.504 14.490 1.00 57.59 103 GLN A C 1
ATOM 834 O O . GLN A 1 103 ? -14.652 -11.002 14.914 1.00 57.59 103 GLN A O 1
ATOM 839 N N . PRO A 1 104 ? -16.755 -11.719 15.296 1.00 52.69 104 PRO A N 1
ATOM 840 C CA . PRO A 1 104 ? -16.622 -11.653 16.742 1.00 52.69 104 PRO A CA 1
ATOM 841 C C . PRO A 1 104 ? -15.568 -12.684 17.140 1.00 52.69 104 PRO A C 1
ATOM 843 O O . PRO A 1 104 ? -15.652 -13.839 16.716 1.00 52.69 104 PRO A O 1
ATOM 846 N N . GLN A 1 105 ? -14.548 -12.266 17.895 1.00 47.72 105 GLN A N 1
ATOM 847 C CA . GLN A 1 105 ? -13.576 -13.229 18.398 1.00 47.72 105 GLN A CA 1
ATOM 848 C C . GLN A 1 105 ? -14.336 -14.321 19.161 1.00 47.72 105 GLN A C 1
ATOM 850 O O . GLN A 1 105 ? -15.188 -13.983 19.991 1.00 47.72 105 GLN A O 1
ATOM 855 N N . PRO A 1 106 ? -14.084 -15.613 18.879 1.00 49.38 106 PRO A N 1
ATOM 856 C CA . PRO A 1 106 ? -14.636 -16.664 19.712 1.00 49.38 106 PRO A CA 1
ATOM 857 C C . PRO A 1 106 ? -14.155 -16.424 21.150 1.00 49.38 106 PRO A C 1
ATOM 859 O O . PRO A 1 106 ? -12.998 -16.035 21.338 1.00 49.38 106 PRO A O 1
ATOM 862 N N . PRO A 1 107 ? -15.020 -16.604 22.162 1.00 46.72 107 PRO A N 1
ATOM 863 C CA . PRO A 1 107 ? -14.616 -16.443 23.548 1.00 46.72 107 PRO A CA 1
ATOM 864 C C . PRO A 1 107 ? -13.416 -17.348 23.821 1.00 46.72 107 PRO A C 1
ATOM 866 O O . PRO A 1 107 ? -13.466 -18.558 23.591 1.00 46.72 107 PRO A O 1
ATOM 869 N N . SER A 1 108 ? -12.323 -16.747 24.285 1.00 46.72 108 SER A N 1
ATOM 870 C CA . SER A 1 108 ? -11.152 -17.464 24.766 1.00 46.72 108 SER A CA 1
ATOM 871 C C . SER A 1 108 ? -11.615 -18.392 25.887 1.00 46.72 108 SER A C 1
ATOM 873 O O . SER A 1 108 ? -12.003 -17.916 26.953 1.00 46.72 108 SER A O 1
ATOM 875 N N . ASN A 1 109 ? -11.614 -19.707 25.661 1.00 40.03 109 ASN A N 1
ATOM 876 C CA . ASN A 1 109 ? -11.865 -20.674 26.725 1.00 40.03 109 ASN A CA 1
ATOM 877 C C . ASN A 1 109 ? -10.707 -20.594 27.730 1.00 40.03 109 ASN A C 1
ATOM 879 O O . ASN A 1 109 ? -9.680 -21.252 27.582 1.00 40.03 109 ASN A O 1
ATOM 883 N N . ILE A 1 110 ? -10.875 -19.759 28.756 1.00 46.41 110 ILE A N 1
ATOM 884 C CA . ILE A 1 110 ? -10.063 -19.768 29.968 1.00 46.41 110 ILE A CA 1
ATOM 885 C C . ILE A 1 110 ? -10.558 -20.957 30.788 1.00 46.41 110 ILE A C 1
ATOM 887 O O . ILE A 1 110 ? -11.474 -20.822 31.584 1.00 46.41 110 ILE A O 1
ATOM 891 N N . ASN A 1 111 ? -10.002 -22.137 30.524 1.00 39.94 111 ASN A N 1
ATOM 892 C CA . ASN A 1 111 ? -9.990 -23.275 31.441 1.00 39.94 111 ASN A CA 1
ATOM 893 C C . ASN A 1 111 ? -8.827 -24.190 31.049 1.00 39.94 111 ASN A C 1
ATOM 895 O O . ASN A 1 111 ? -8.993 -25.211 30.389 1.00 39.94 111 ASN A O 1
ATOM 899 N N . SER A 1 112 ? -7.626 -2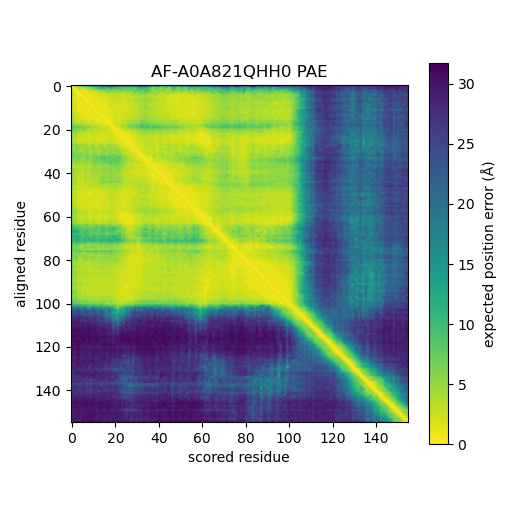3.808 31.467 1.00 38.59 112 SER A N 1
ATOM 900 C CA . SER A 1 112 ? -6.521 -24.746 31.653 1.00 38.59 112 SER A CA 1
ATOM 901 C C . SER A 1 112 ? -5.991 -24.536 33.063 1.00 38.59 112 SER A C 1
ATOM 903 O O . SER A 1 112 ? -5.127 -23.698 33.320 1.00 38.59 112 SER A O 1
ATOM 905 N N . THR A 1 113 ? -6.608 -25.264 33.987 1.00 40.50 113 THR A N 1
ATOM 906 C CA . THR A 1 113 ? -6.168 -25.460 35.362 1.00 40.50 113 THR A CA 1
ATOM 907 C C . THR A 1 113 ? -4.783 -26.111 35.358 1.00 40.50 113 THR A C 1
ATOM 909 O O . THR A 1 113 ? -4.589 -27.218 34.867 1.00 40.50 113 THR A O 1
ATOM 912 N N . THR A 1 114 ? -3.822 -25.350 35.872 1.00 43.31 114 THR A N 1
ATOM 913 C CA . THR A 1 114 ? -2.560 -25.728 36.528 1.00 43.31 114 THR A CA 1
ATOM 914 C C . THR A 1 114 ? -2.129 -27.204 36.533 1.00 43.31 114 THR A C 1
ATOM 916 O O . THR A 1 114 ? -2.706 -28.038 37.227 1.00 43.31 114 THR A O 1
ATOM 919 N N . SER A 1 115 ? -0.960 -27.464 35.942 1.00 33.38 115 SER A N 1
ATOM 920 C CA . SER A 1 115 ? 0.111 -28.277 36.545 1.00 33.38 115 SER A CA 1
ATOM 921 C C . SER A 1 115 ? 1.469 -27.755 36.047 1.00 33.38 115 SER A C 1
ATOM 923 O O . SER A 1 115 ? 1.582 -27.436 34.862 1.00 33.38 115 SER A O 1
ATOM 925 N N . PRO A 1 116 ? 2.488 -27.599 36.914 1.00 42.94 116 PRO A N 1
ATOM 926 C CA . PRO A 1 116 ? 3.748 -26.983 36.531 1.00 42.94 116 PRO A CA 1
ATOM 927 C C . PRO A 1 116 ? 4.668 -28.031 35.901 1.00 42.94 116 PRO A C 1
ATOM 929 O O . PRO A 1 116 ? 5.002 -29.037 36.521 1.00 42.94 116 PRO A O 1
ATOM 932 N N . SER A 1 117 ? 5.124 -27.785 34.678 1.00 35.16 117 SER A N 1
ATOM 933 C CA . SER A 1 117 ? 6.337 -28.420 34.174 1.00 35.16 117 SER A CA 1
ATOM 934 C C . SER A 1 117 ? 7.028 -27.490 33.192 1.00 35.16 117 SER A C 1
ATOM 936 O O . SER A 1 117 ? 6.439 -26.989 32.235 1.00 35.16 117 SER A O 1
ATOM 938 N N . SER A 1 118 ? 8.286 -27.219 33.507 1.00 42.75 118 SER A N 1
ATOM 939 C CA . SER A 1 118 ? 9.226 -26.426 32.740 1.00 42.75 118 SER A CA 1
ATOM 940 C C . SER A 1 118 ? 9.388 -26.964 31.321 1.00 42.75 118 SER A C 1
ATOM 942 O O . SER A 1 118 ? 9.770 -28.118 31.145 1.00 42.75 118 SER A O 1
ATOM 944 N N . ASN A 1 119 ? 9.199 -26.104 30.322 1.00 35.28 119 ASN A N 1
ATOM 945 C CA . ASN A 1 119 ? 10.125 -25.986 29.196 1.00 35.28 119 ASN A CA 1
ATOM 946 C C . ASN A 1 119 ? 9.777 -24.754 28.358 1.00 35.28 119 ASN A C 1
ATOM 948 O O . ASN A 1 119 ? 8.681 -24.641 27.812 1.00 35.28 119 ASN A O 1
ATOM 952 N N . ASN A 1 120 ? 10.744 -23.841 28.244 1.00 43.66 120 ASN A N 1
ATOM 953 C CA . ASN A 1 120 ? 10.722 -22.727 27.304 1.00 43.66 120 ASN A CA 1
ATOM 954 C C . ASN A 1 120 ? 10.600 -23.274 25.877 1.00 43.66 120 ASN A C 1
ATOM 956 O O . ASN A 1 120 ? 11.593 -23.662 25.264 1.00 43.66 120 ASN A O 1
ATOM 960 N N . LYS A 1 121 ? 9.383 -23.281 25.335 1.00 36.06 121 LYS A N 1
ATOM 961 C CA . LYS A 1 121 ? 9.148 -23.425 23.901 1.00 36.06 121 LYS A CA 1
ATOM 962 C C . LYS A 1 121 ? 8.723 -22.059 23.385 1.00 36.06 121 LYS A C 1
ATOM 964 O O . LYS A 1 121 ? 7.666 -21.559 23.756 1.00 36.06 121 LYS A O 1
ATOM 969 N N . LEU A 1 122 ? 9.597 -21.456 22.576 1.00 31.81 122 LEU A N 1
ATOM 970 C CA . LEU A 1 122 ? 9.322 -20.259 21.786 1.00 31.81 122 LEU A CA 1
ATOM 971 C C . LEU A 1 122 ? 7.898 -20.350 21.220 1.00 31.81 122 LEU A C 1
ATOM 973 O O . LEU A 1 122 ? 7.600 -21.248 20.428 1.00 31.81 122 LEU A O 1
ATOM 977 N N . VAL A 1 123 ? 7.032 -19.425 21.629 1.00 30.84 123 VAL A N 1
ATOM 978 C CA . VAL A 1 123 ? 5.749 -19.197 20.971 1.00 30.84 123 VAL A CA 1
ATOM 979 C C . VAL A 1 123 ? 6.085 -18.595 19.612 1.00 30.84 123 VAL A C 1
ATOM 981 O O . VAL A 1 123 ? 6.356 -17.405 19.482 1.00 30.84 123 VAL A O 1
ATOM 984 N N . VAL A 1 124 ? 6.168 -19.462 18.606 1.00 29.97 124 VAL A N 1
ATOM 985 C CA . VAL A 1 124 ? 6.227 -19.065 17.204 1.00 29.97 124 VAL A CA 1
ATOM 986 C C . VAL A 1 124 ? 4.879 -18.433 16.892 1.00 29.97 124 VAL A C 1
ATOM 988 O O . VAL A 1 124 ? 3.866 -19.124 16.844 1.00 29.97 124 VAL A O 1
ATOM 991 N N . THR A 1 125 ? 4.866 -17.114 16.725 1.00 36.12 125 THR A N 1
ATOM 992 C CA . THR A 1 125 ? 3.724 -16.368 16.203 1.00 36.12 125 THR A CA 1
ATOM 993 C C . THR A 1 125 ? 3.303 -17.023 14.892 1.00 36.12 125 THR A C 1
ATOM 995 O O . THR A 1 125 ? 4.104 -17.108 13.957 1.00 36.12 125 THR A O 1
ATOM 998 N N . GLU A 1 126 ? 2.080 -17.550 14.842 1.00 37.22 126 GLU A N 1
ATOM 999 C CA . GLU A 1 126 ? 1.538 -18.207 13.658 1.00 37.22 126 GLU A CA 1
ATOM 1000 C C . GLU A 1 126 ? 1.666 -17.268 12.455 1.00 37.22 126 GLU A C 1
ATOM 1002 O O . GLU A 1 126 ? 1.051 -16.202 12.391 1.00 37.22 126 GLU A O 1
ATOM 1007 N N . ARG A 1 127 ? 2.495 -17.660 11.483 1.00 33.91 127 ARG A N 1
ATOM 1008 C CA . ARG A 1 127 ? 2.426 -17.098 10.138 1.00 33.91 127 ARG A CA 1
ATOM 1009 C C . ARG A 1 127 ? 1.047 -17.452 9.599 1.00 33.91 127 ARG A C 1
ATOM 1011 O O . ARG A 1 127 ? 0.787 -18.616 9.299 1.00 33.91 127 ARG A O 1
ATOM 1018 N N . THR A 1 128 ? 0.176 -16.461 9.459 1.00 39.56 128 THR A N 1
ATOM 1019 C CA . THR A 1 128 ? -1.046 -16.581 8.668 1.00 39.56 128 THR A CA 1
ATOM 1020 C C . THR A 1 128 ? -0.647 -16.855 7.220 1.00 39.56 128 THR A C 1
ATOM 1022 O O . THR A 1 128 ? -0.365 -15.956 6.431 1.00 39.56 128 THR A O 1
ATOM 1025 N N . ASN A 1 129 ? -0.561 -18.138 6.874 1.00 35.44 129 ASN A N 1
ATOM 1026 C CA . ASN A 1 129 ? -0.411 -18.589 5.501 1.00 35.44 129 ASN A CA 1
ATOM 1027 C C . ASN A 1 129 ? -1.704 -18.244 4.760 1.00 35.44 129 ASN A C 1
ATOM 1029 O O . ASN A 1 129 ? -2.703 -18.957 4.858 1.00 35.44 129 ASN A O 1
ATOM 1033 N N . PHE A 1 130 ? -1.693 -17.136 4.022 1.00 40.94 130 PHE A N 1
ATOM 1034 C CA . PHE A 1 130 ? -2.735 -16.829 3.054 1.00 40.94 130 PHE A CA 1
ATOM 1035 C C . PHE A 1 130 ? -2.649 -17.849 1.913 1.00 40.94 130 PHE A C 1
ATOM 1037 O O . PHE A 1 130 ? -1.876 -17.699 0.969 1.00 40.94 130 PHE A O 1
ATOM 1044 N N . GLY A 1 131 ? -3.425 -18.928 2.026 1.00 43.78 131 GLY A N 1
ATOM 1045 C CA . GLY A 1 131 ? -3.738 -19.793 0.893 1.00 43.78 131 GLY A CA 1
ATOM 1046 C C . GLY A 1 131 ? -4.634 -19.068 -0.123 1.00 43.78 131 GLY A C 1
ATOM 1047 O O . GLY A 1 131 ? -5.174 -17.997 0.174 1.00 43.78 131 GLY A O 1
ATOM 1048 N N . PRO A 1 132 ? -4.829 -19.630 -1.328 1.00 40.88 132 PRO A N 1
ATOM 1049 C CA . PRO A 1 132 ? -5.720 -19.050 -2.326 1.00 40.88 132 PRO A CA 1
ATOM 1050 C C . PRO A 1 132 ? -7.169 -19.071 -1.807 1.00 40.88 132 PRO A C 1
ATOM 1052 O O . PRO A 1 132 ? -7.847 -20.097 -1.829 1.00 40.88 132 PRO A O 1
ATOM 1055 N N . SER A 1 133 ? -7.640 -17.928 -1.303 1.00 44.84 133 SER A N 1
ATOM 1056 C CA . SER A 1 133 ? -9.021 -17.716 -0.855 1.00 44.84 133 SER A CA 1
ATOM 1057 C C . SER A 1 133 ? -9.999 -17.958 -2.010 1.00 44.84 133 SER A C 1
ATOM 1059 O O . SER A 1 133 ? -10.036 -17.230 -3.003 1.00 44.84 133 SER A O 1
ATOM 1061 N N . THR A 1 134 ? -10.817 -19.003 -1.878 1.00 49.38 134 THR A N 1
ATOM 1062 C CA . THR A 1 134 ? -11.867 -19.379 -2.839 1.00 49.38 134 THR A CA 1
ATOM 1063 C C . THR A 1 134 ? -13.200 -18.665 -2.581 1.00 49.38 134 THR A C 1
ATOM 1065 O O . THR A 1 134 ? -14.105 -18.747 -3.415 1.00 49.38 134 THR A O 1
ATOM 1068 N N . GLN A 1 135 ? -13.359 -17.946 -1.462 1.00 44.91 135 GLN A N 1
ATOM 1069 C CA . GLN A 1 135 ? -14.644 -17.335 -1.093 1.00 44.91 135 GLN A CA 1
ATOM 1070 C C . GLN A 1 135 ? -14.868 -15.956 -1.727 1.00 44.91 135 GLN A C 1
ATOM 1072 O O . GLN A 1 135 ? -15.953 -15.719 -2.269 1.00 44.91 135 GLN A O 1
ATOM 1077 N N . GLY A 1 136 ? -13.853 -15.085 -1.760 1.00 44.00 136 GLY A N 1
ATOM 1078 C CA . GLY A 1 136 ? -13.934 -13.807 -2.479 1.00 44.00 136 GLY A CA 1
ATOM 1079 C C . GLY A 1 136 ? -14.156 -14.004 -3.985 1.00 44.00 136 GLY A C 1
ATOM 1080 O O . GLY A 1 136 ? -14.989 -13.334 -4.602 1.00 44.00 136 GLY A O 1
ATOM 1081 N N . TYR A 1 137 ? -13.498 -15.016 -4.566 1.00 46.38 137 TYR A N 1
ATOM 1082 C CA . TYR A 1 137 ? -13.624 -15.366 -5.985 1.00 46.38 137 TYR A CA 1
ATOM 1083 C C . TYR A 1 137 ? -15.035 -15.863 -6.352 1.00 46.38 137 TYR A C 1
ATOM 1085 O O . TYR A 1 137 ? -15.590 -15.464 -7.380 1.00 46.38 137 TYR A O 1
ATOM 1093 N N . LYS A 1 138 ? -15.655 -16.688 -5.490 1.00 43.09 138 LYS A N 1
ATOM 1094 C CA . LYS A 1 138 ? -17.021 -17.201 -5.701 1.00 43.09 138 LYS A CA 1
ATOM 1095 C C . LYS A 1 138 ? -18.073 -16.089 -5.693 1.00 43.09 138 LYS A C 1
ATOM 1097 O O . LYS A 1 138 ? -18.972 -16.113 -6.531 1.00 43.09 138 LYS A O 1
ATOM 1102 N N . LYS A 1 139 ? -17.945 -15.084 -4.817 1.00 48.91 139 LYS A N 1
ATOM 1103 C CA . LYS A 1 139 ? -18.876 -13.940 -4.800 1.00 48.91 139 LYS A CA 1
ATOM 1104 C C . LYS A 1 139 ? -18.719 -13.040 -6.025 1.00 48.91 139 LYS A C 1
ATOM 1106 O O . LYS A 1 139 ? -19.723 -12.582 -6.556 1.00 48.91 139 LYS A O 1
ATOM 1111 N N . PHE A 1 140 ? -17.501 -12.834 -6.535 1.00 46.91 140 PHE A N 1
ATOM 1112 C CA . PHE A 1 140 ? -17.296 -12.034 -7.751 1.00 46.91 140 PHE A CA 1
ATOM 1113 C C . PHE A 1 140 ? -17.931 -12.676 -8.995 1.00 46.91 140 PHE A C 1
ATOM 1115 O O . PHE A 1 140 ? -18.482 -11.979 -9.844 1.00 46.91 140 PHE A O 1
ATOM 1122 N N . HIS A 1 141 ? -17.923 -14.008 -9.095 1.00 40.09 141 HIS A N 1
ATOM 1123 C CA . HIS A 1 141 ? -18.592 -14.704 -10.197 1.00 40.09 141 HIS A CA 1
ATOM 1124 C C . HIS A 1 141 ? -20.123 -14.610 -10.150 1.00 40.09 141 HIS A C 1
ATOM 1126 O O . HIS A 1 141 ? -20.737 -14.588 -11.210 1.00 40.09 141 HIS A O 1
ATOM 1132 N N . GLN A 1 142 ? -20.738 -14.430 -8.976 1.00 44.22 142 GLN A N 1
ATOM 1133 C CA . GLN A 1 142 ? -22.177 -14.137 -8.886 1.00 44.22 142 GLN A CA 1
ATOM 1134 C C . GLN A 1 142 ? -22.546 -12.748 -9.438 1.00 44.22 142 GLN A C 1
ATOM 1136 O O . GLN A 1 142 ? -23.698 -12.518 -9.799 1.00 44.22 142 GLN A O 1
ATOM 1141 N N . PHE A 1 143 ? -21.586 -11.823 -9.571 1.00 43.34 143 PHE A N 1
ATOM 1142 C CA . PHE A 1 143 ? -21.821 -10.532 -10.229 1.00 43.34 143 PHE A CA 1
ATOM 1143 C C . PHE A 1 143 ? -21.765 -10.606 -11.762 1.00 43.34 143 PHE A C 1
ATOM 1145 O O . PHE A 1 143 ? -22.203 -9.660 -12.418 1.00 43.34 143 PHE A O 1
ATOM 1152 N N . LYS A 1 144 ? -21.282 -11.710 -12.357 1.00 41.84 144 LYS A N 1
ATOM 1153 C CA . LYS A 1 144 ? -21.247 -11.862 -13.823 1.00 41.84 144 LYS A CA 1
ATOM 1154 C C . LYS A 1 144 ? -22.630 -12.088 -14.447 1.00 41.84 144 LYS A C 1
ATOM 1156 O O . LYS A 1 144 ? -22.795 -11.783 -15.622 1.00 41.84 144 LYS A O 1
ATOM 1161 N N . ASP A 1 145 ? -23.631 -12.478 -13.658 1.00 44.81 145 ASP A N 1
ATOM 1162 C CA . ASP A 1 145 ? -25.005 -12.681 -14.147 1.00 44.81 145 ASP A CA 1
ATOM 1163 C C . ASP A 1 145 ? -25.893 -11.428 -14.058 1.00 44.81 145 ASP A C 1
ATOM 1165 O O . ASP A 1 145 ? -27.078 -11.463 -14.384 1.00 44.81 145 ASP A O 1
ATOM 1169 N N . ARG A 1 14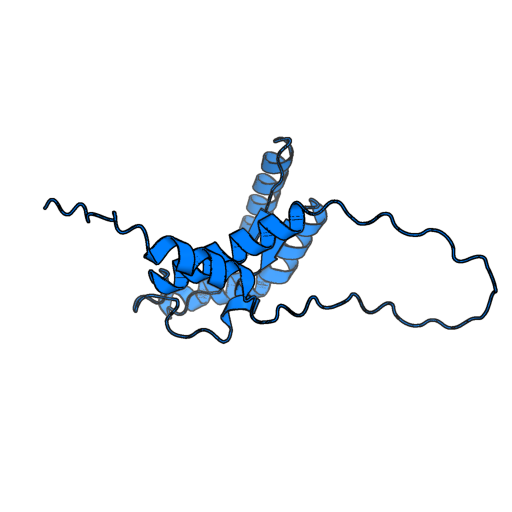6 ? -25.332 -10.274 -13.672 1.00 41.56 146 ARG A N 1
ATOM 1170 C CA . ARG A 1 146 ? -26.021 -8.975 -13.758 1.00 41.56 146 ARG A CA 1
ATOM 1171 C C . ARG A 1 146 ? -25.229 -8.002 -14.625 1.00 41.56 146 ARG A C 1
ATOM 1173 O O . ARG A 1 146 ? -24.741 -6.972 -14.169 1.00 41.56 146 ARG A O 1
ATOM 1180 N N . ASN A 1 147 ? -25.144 -8.337 -15.911 1.00 43.16 147 ASN A N 1
ATOM 1181 C CA . ASN A 1 147 ? -24.751 -7.438 -16.995 1.00 43.16 147 ASN A CA 1
ATOM 1182 C C . ASN A 1 147 ? -25.524 -6.104 -16.943 1.00 43.16 147 ASN A C 1
ATOM 1184 O O . ASN A 1 147 ? -26.619 -6.001 -17.490 1.00 43.16 147 ASN A O 1
ATOM 1188 N N . ARG A 1 148 ? -24.929 -5.064 -16.345 1.00 41.19 148 ARG A N 1
ATOM 1189 C CA . ARG A 1 148 ? -25.160 -3.644 -16.680 1.00 41.19 148 ARG A CA 1
ATOM 1190 C C . ARG A 1 148 ? -23.905 -2.812 -16.389 1.00 41.19 148 ARG A C 1
ATOM 1192 O O . ARG A 1 148 ? -23.923 -1.929 -15.543 1.00 41.19 148 ARG A O 1
ATOM 1199 N N . 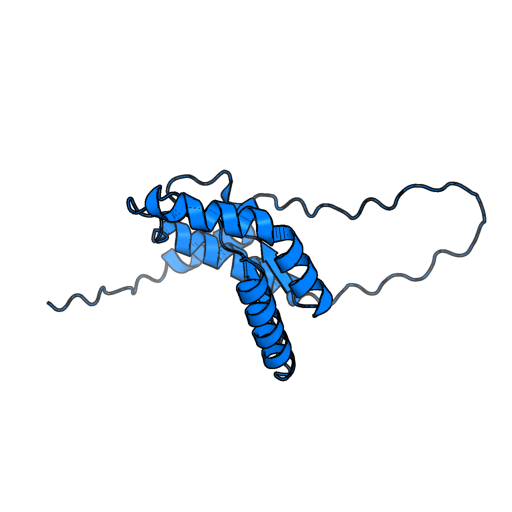TYR A 1 149 ? -22.820 -3.059 -17.115 1.00 39.78 149 TYR A N 1
ATOM 1200 C CA . TYR A 1 149 ? -21.791 -2.034 -17.313 1.00 39.78 149 TYR A CA 1
ATOM 1201 C C . TYR A 1 149 ? -21.905 -1.538 -18.756 1.00 39.78 149 TYR A C 1
ATOM 1203 O O . TYR A 1 149 ? -21.418 -2.177 -19.683 1.00 39.78 149 TYR A O 1
ATOM 1211 N N . LYS A 1 150 ? -22.615 -0.420 -18.957 1.00 36.25 150 LYS A N 1
ATOM 1212 C CA . LYS A 1 150 ? -22.492 0.369 -20.190 1.00 36.25 150 LYS A CA 1
ATOM 1213 C C . LYS A 1 150 ? -21.212 1.204 -20.061 1.00 36.25 150 LYS A C 1
ATOM 1215 O O . LYS A 1 150 ? -21.098 1.928 -19.072 1.00 36.25 150 LYS A O 1
ATOM 1220 N N . PRO A 1 151 ? -20.256 1.125 -20.997 1.00 40.56 151 PRO A N 1
ATOM 1221 C CA . PRO A 1 151 ? -19.101 2.007 -20.972 1.00 40.56 151 PRO A CA 1
ATOM 1222 C C . PRO A 1 151 ? -19.540 3.427 -21.349 1.00 40.56 151 PRO A C 1
ATOM 1224 O O . PRO A 1 151 ? -20.161 3.639 -22.390 1.00 40.56 151 PRO A O 1
ATOM 1227 N N . PHE A 1 152 ? -19.221 4.405 -20.503 1.00 38.69 152 PHE A N 1
ATOM 1228 C CA . PHE A 1 152 ? -19.249 5.810 -20.893 1.00 38.69 152 PHE A CA 1
ATOM 1229 C C . PHE A 1 152 ? -17.959 6.106 -21.658 1.00 38.69 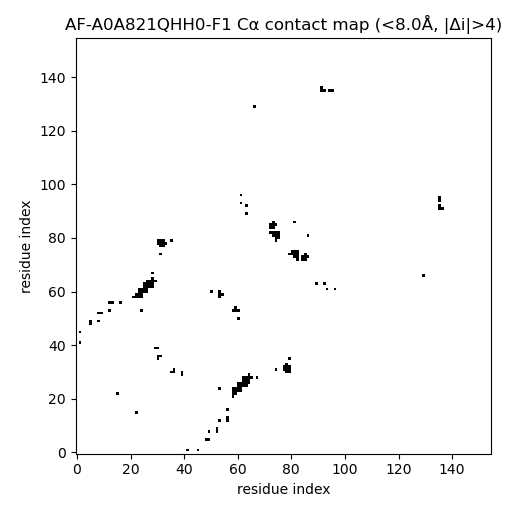152 PHE A C 1
ATOM 1231 O O . PHE A 1 152 ? -16.928 6.384 -21.057 1.00 38.69 152 PHE A O 1
ATOM 1238 N N . TYR A 1 153 ? -18.026 6.036 -22.985 1.00 38.28 153 TYR A N 1
ATOM 1239 C CA . TYR A 1 153 ? -17.129 6.800 -23.841 1.00 38.28 153 TYR A CA 1
ATOM 1240 C C . TYR A 1 153 ? -17.923 7.997 -24.364 1.00 38.28 153 TYR A C 1
ATOM 1242 O O . TYR A 1 153 ? -18.920 7.825 -25.067 1.00 38.28 153 TYR A O 1
ATOM 1250 N N . ARG A 1 154 ? -17.494 9.211 -24.025 1.00 35.09 154 ARG A N 1
ATOM 1251 C CA . ARG A 1 154 ? -17.687 10.377 -24.889 1.00 35.09 154 ARG A CA 1
ATOM 1252 C C . ARG A 1 154 ? -16.328 11.047 -25.050 1.00 35.09 154 ARG A C 1
ATOM 1254 O O . ARG A 1 154 ? -15.629 11.230 -24.058 1.00 35.09 154 ARG A O 1
ATOM 1261 N N . LEU A 1 155 ? -15.993 11.251 -26.323 1.00 42.44 155 LEU A N 1
ATOM 1262 C CA . LEU A 1 155 ? -14.819 11.940 -26.855 1.00 42.44 155 LEU A CA 1
ATOM 1263 C C . LEU A 1 155 ? -14.721 13.369 -26.318 1.00 42.44 155 LEU A C 1
ATOM 1265 O O . LEU A 1 155 ? -15.801 13.971 -26.106 1.00 42.44 155 LEU A O 1
#

Solvent-accessible surface area (backbone atoms only — not comparable to full-atom values): 9958 Å² total; per-residue (Å²): 132,64,62,63,57,52,53,52,48,50,55,49,52,60,57,53,64,72,45,97,62,92,57,72,48,74,43,74,54,73,59,73,21,77,91,42,45,67,57,40,54,50,48,62,72,42,42,62,62,51,50,51,50,39,54,74,67,72,42,47,76,44,65,42,44,73,77,41,73,86,59,79,76,35,44,39,97,71,20,69,51,65,24,77,64,26,48,52,54,52,51,38,54,51,52,49,55,53,54,61,74,65,55,77,77,75,79,80,81,88,77,81,84,84,80,94,75,93,72,97,68,82,82,73,76,79,77,82,75,82,65,90,71,63,65,56,56,54,58,56,56,65,53,66,82,61,86,78,82,78,82,88,81,78,134

Foldseek 3Di:
DCVVVLVVLLVVLVVVVVPPDQAEDEADAQFPAPVCVVVSVSCVVCVVVSVVSCVVSPHHYDYCNVVCPPPPQQADPNSHHGDPVVVLSVVLSVVVVVVVVPDDPDPDPPDDDDDDDDDDDPPPDDDPPPDPDPPSVVVVVVCVVDDDDDDDDDD

Mean predicted aligned error: 14.57 Å